Protein AF-A0A660WMC2-F1 (afdb_monomer)

Nearest PDB structures (foldseek):
  5noc-assembly1_B  TM=5.793E-01  e=1.669E+00  Bacillus subtilis subsp. subtilis str. 168
  3k28-assembly1_A  TM=4.060E-01  e=4.791E+00  Bacillus anthracis str. 'Ames Ancestor'
  3k28-assembly2_D  TM=3.415E-01  e=7.306E+00  Bacillus anthracis str. 'Ames Ancestor'
  3k28-assembly2_C  TM=3.395E-01  e=9.021E+00  Bacillus anthracis str. 'Ames Ancestor'

Solvent-accessible surface area (backbone atoms only — not comparable to full-atom values): 5643 Å² total; per-residue (Å²): 108,73,71,52,52,51,30,58,77,68,65,36,55,72,61,40,69,72,68,66,78,50,80,45,26,60,56,29,35,71,75,38,51,66,59,45,52,52,43,54,50,50,24,70,74,69,74,43,75,64,42,50,42,71,72,44,99,45,72,49,68,86,68,97,62,88,67,74,70,64,78,66,61,34,81,86,72,82,53,86,85,83,88,85,74,81,93,120

Structure (mmCIF, N/CA/C/O backbone):
data_AF-A0A660WMC2-F1
#
_entry.id   AF-A0A660WMC2-F1
#
loop_
_atom_site.group_PDB
_atom_site.id
_atom_site.type_symbol
_atom_site.label_atom_id
_atom_site.label_alt_id
_atom_site.label_comp_id
_atom_site.label_asym_id
_atom_site.label_entity_id
_atom_site.label_seq_id
_atom_site.pdbx_PDB_ins_code
_atom_site.Cartn_x
_atom_site.Cartn_y
_atom_site.Cartn_z
_atom_site.occupancy
_atom_site.B_iso_or_equiv
_atom_site.auth_seq_id
_atom_site.auth_comp_id
_atom_site.auth_asym_id
_atom_site.auth_atom_id
_atom_site.pdbx_PDB_model_num
ATOM 1 N N . ILE A 1 1 ? -4.513 -14.344 8.250 1.00 78.88 1 ILE A N 1
ATOM 2 C CA . ILE A 1 1 ? -5.887 -13.805 8.064 1.00 78.88 1 ILE A CA 1
ATOM 3 C C . ILE A 1 1 ? -6.577 -13.505 9.399 1.00 78.88 1 ILE A C 1
ATOM 5 O O . ILE A 1 1 ? -6.957 -12.360 9.569 1.00 78.88 1 ILE A O 1
ATOM 9 N N . LYS A 1 2 ? -6.688 -14.442 10.361 1.00 87.25 2 LYS A N 1
ATOM 10 C CA . LYS A 1 2 ? -7.358 -14.189 11.664 1.00 87.25 2 LYS A CA 1
ATOM 11 C C . LYS A 1 2 ? -6.875 -12.917 12.391 1.00 87.25 2 LYS A C 1
ATOM 13 O O . LYS A 1 2 ? -7.686 -12.042 12.652 1.00 87.25 2 LYS A O 1
ATOM 18 N N . ILE A 1 3 ? -5.561 -12.762 12.567 1.00 90.06 3 ILE A N 1
ATOM 19 C CA . ILE A 1 3 ? -4.950 -11.578 13.210 1.00 90.06 3 ILE A CA 1
ATOM 20 C C . ILE A 1 3 ? -5.239 -10.276 12.436 1.00 90.06 3 ILE A C 1
ATOM 22 O O . ILE A 1 3 ? -5.496 -9.232 13.023 1.00 90.06 3 ILE A O 1
ATOM 26 N N . LEU A 1 4 ? -5.241 -10.325 11.098 1.00 89.88 4 LEU A N 1
ATOM 27 C CA . LEU A 1 4 ? -5.581 -9.156 10.278 1.00 89.88 4 LEU A CA 1
ATOM 28 C C . LEU A 1 4 ? -7.034 -8.731 10.485 1.00 89.88 4 LEU A C 1
ATOM 30 O O . LEU A 1 4 ? -7.305 -7.541 10.586 1.00 89.88 4 LEU A O 1
ATOM 34 N N . ILE A 1 5 ? -7.950 -9.695 10.589 1.00 89.44 5 ILE A N 1
ATOM 35 C CA . ILE A 1 5 ? -9.363 -9.424 10.862 1.00 89.44 5 ILE A CA 1
ATOM 36 C C . ILE A 1 5 ? -9.539 -8.785 12.245 1.00 89.44 5 ILE A C 1
ATOM 38 O O . ILE A 1 5 ? -10.349 -7.873 12.382 1.00 89.44 5 ILE A O 1
ATOM 42 N N . GLU A 1 6 ? -8.793 -9.231 13.257 1.00 92.88 6 GLU A N 1
ATOM 43 C CA . GLU A 1 6 ? -8.819 -8.631 14.599 1.00 92.88 6 GLU A CA 1
ATOM 44 C C . GLU A 1 6 ? -8.393 -7.159 14.553 1.00 92.88 6 GLU A C 1
ATOM 46 O O . GLU A 1 6 ? -9.174 -6.288 14.932 1.00 92.88 6 GLU A O 1
ATOM 51 N N . PHE A 1 7 ? -7.240 -6.851 13.951 1.00 91.94 7 PHE A N 1
ATOM 52 C CA . PHE A 1 7 ? -6.801 -5.458 13.818 1.00 91.94 7 PHE A CA 1
ATOM 53 C C . PHE A 1 7 ? -7.725 -4.602 12.947 1.00 91.94 7 PHE A C 1
ATOM 55 O O . PHE A 1 7 ? -7.864 -3.408 13.202 1.00 91.94 7 PHE A O 1
ATOM 62 N N . MET A 1 8 ? -8.387 -5.191 11.945 1.00 88.81 8 MET A N 1
ATOM 63 C CA . MET A 1 8 ? -9.419 -4.496 11.171 1.00 88.81 8 MET A CA 1
ATOM 64 C C . MET A 1 8 ? -10.619 -4.109 12.038 1.00 88.81 8 MET A C 1
ATOM 66 O O . MET A 1 8 ? -11.087 -2.979 11.937 1.00 88.81 8 MET A O 1
ATOM 70 N N . LYS A 1 9 ? -11.099 -5.012 12.904 1.00 88.88 9 LYS A N 1
ATOM 71 C CA . LYS A 1 9 ? -12.207 -4.730 13.835 1.00 88.88 9 LYS A CA 1
ATOM 72 C C . LYS A 1 9 ? -11.844 -3.650 14.854 1.00 88.88 9 LYS A C 1
ATOM 74 O O . LYS A 1 9 ? -12.689 -2.838 15.204 1.00 88.88 9 LYS A O 1
ATOM 79 N N . GLU A 1 10 ? -10.591 -3.626 15.295 1.00 90.75 10 GLU A N 1
ATOM 80 C CA . GLU A 1 10 ? -10.065 -2.616 16.223 1.00 90.75 10 GLU A CA 1
ATOM 81 C C . GLU A 1 10 ? -9.738 -1.274 15.544 1.00 90.75 10 GLU A C 1
ATOM 83 O O . GLU A 1 10 ? -9.402 -0.301 16.219 1.00 90.75 10 GLU A O 1
ATOM 88 N N . GLY A 1 11 ? -9.778 -1.203 14.208 1.00 88.06 11 GLY A N 1
ATOM 89 C CA . GLY A 1 11 ? -9.326 -0.028 13.458 1.00 88.06 11 GLY A CA 1
ATOM 90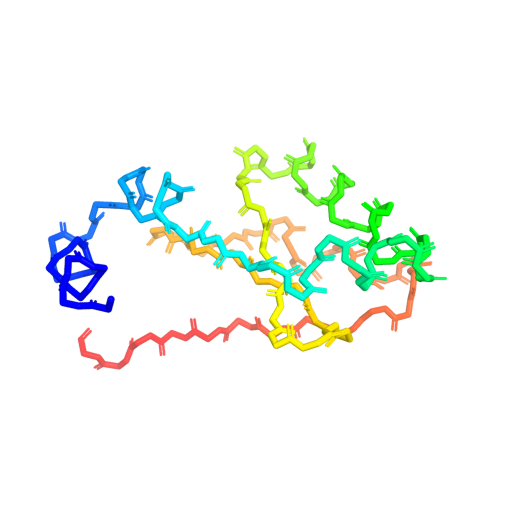 C C . GLY A 1 11 ? -7.822 0.247 13.600 1.00 88.06 11 GLY A C 1
ATOM 91 O O . GLY A 1 11 ? -7.368 1.375 13.382 1.00 88.06 11 GLY A O 1
ATOM 92 N N . ASN A 1 12 ? -7.026 -0.762 13.965 1.00 90.94 12 ASN A N 1
ATOM 93 C CA . ASN A 1 12 ? -5.595 -0.637 14.223 1.00 90.94 12 ASN A CA 1
ATOM 94 C C . ASN A 1 12 ? -4.778 -0.702 12.922 1.00 90.94 12 ASN A C 1
ATOM 96 O O . ASN A 1 12 ? -4.045 -1.657 12.650 1.00 90.94 12 ASN A O 1
ATOM 100 N N . ILE A 1 13 ? -4.897 0.348 12.104 1.00 89.31 13 ILE A N 1
ATOM 101 C CA . ILE A 1 13 ? -4.274 0.433 10.771 1.00 89.31 13 ILE A CA 1
ATOM 102 C C . ILE A 1 13 ? -2.760 0.223 10.829 1.00 89.31 13 ILE A C 1
ATOM 104 O O . ILE A 1 13 ? -2.210 -0.469 9.978 1.00 89.31 13 ILE A O 1
ATOM 108 N N . LYS A 1 14 ? -2.082 0.764 11.847 1.00 90.44 14 LYS A N 1
ATOM 109 C CA . LYS A 1 14 ? -0.627 0.617 11.996 1.00 90.44 14 LYS A CA 1
ATOM 110 C C . LYS A 1 14 ? -0.221 -0.852 12.117 1.00 90.44 14 LYS A C 1
ATOM 112 O O . LYS A 1 14 ? 0.774 -1.267 11.529 1.00 90.44 14 LYS A O 1
ATOM 117 N N . MET A 1 15 ? -0.991 -1.644 12.863 1.00 92.06 15 MET A N 1
ATOM 118 C CA . MET A 1 15 ? -0.729 -3.076 12.978 1.00 92.06 15 MET A CA 1
ATOM 119 C C . MET A 1 15 ? -1.090 -3.820 11.698 1.00 92.06 15 MET A C 1
ATOM 121 O O . MET A 1 15 ? -0.304 -4.659 11.264 1.00 92.06 15 MET A O 1
ATOM 125 N N . MET A 1 16 ? -2.199 -3.465 11.040 1.00 91.50 16 MET A N 1
ATOM 126 C CA . MET A 1 16 ? -2.549 -4.016 9.725 1.00 91.50 16 MET A CA 1
ATOM 127 C C . MET A 1 16 ? -1.409 -3.815 8.715 1.00 91.50 16 MET A C 1
ATOM 129 O O . MET A 1 16 ? -0.980 -4.762 8.061 1.00 91.50 16 MET A O 1
ATOM 133 N N . GLU A 1 17 ? -0.856 -2.605 8.648 1.00 90.88 17 GLU A N 1
ATOM 134 C CA . GLU A 1 17 ? 0.250 -2.244 7.757 1.00 90.88 17 GLU A CA 1
ATOM 135 C C . GLU A 1 17 ? 1.540 -3.043 7.999 1.00 90.88 17 GLU A C 1
ATOM 137 O O . GLU A 1 17 ? 2.381 -3.154 7.106 1.00 90.88 17 GLU A O 1
ATOM 142 N N . ASN A 1 18 ? 1.735 -3.569 9.208 1.00 90.44 18 ASN A N 1
ATOM 143 C CA . ASN A 1 18 ? 2.928 -4.334 9.567 1.00 90.44 18 ASN A CA 1
ATOM 144 C C . ASN A 1 18 ? 2.806 -5.826 9.262 1.00 90.44 18 ASN A C 1
ATOM 146 O O . ASN A 1 18 ? 3.824 -6.508 9.196 1.00 90.44 18 ASN A O 1
ATOM 150 N N . ILE A 1 19 ? 1.586 -6.330 9.080 1.00 91.31 19 ILE A N 1
ATOM 151 C CA . ILE A 1 19 ? 1.339 -7.760 8.860 1.00 91.31 19 ILE A CA 1
ATOM 152 C C . ILE A 1 19 ? 0.882 -8.079 7.436 1.00 91.31 19 ILE A C 1
ATOM 154 O O . ILE A 1 19 ? 0.947 -9.238 7.026 1.00 91.31 19 ILE A O 1
ATOM 158 N N . ILE A 1 20 ? 0.386 -7.088 6.684 1.00 90.50 20 ILE A N 1
ATOM 159 C CA . ILE A 1 20 ? 0.046 -7.280 5.274 1.00 90.50 20 ILE A CA 1
ATOM 160 C C . ILE A 1 20 ? 1.350 -7.448 4.499 1.00 90.50 20 ILE A C 1
ATOM 162 O O . ILE A 1 20 ? 2.185 -6.549 4.434 1.00 90.50 20 ILE A O 1
ATOM 166 N N . TYR A 1 21 ? 1.498 -8.614 3.884 1.00 87.50 21 TYR A N 1
ATOM 167 C CA . TYR A 1 21 ? 2.635 -8.950 3.046 1.00 87.50 21 TYR A CA 1
ATOM 168 C C . TYR A 1 21 ? 2.173 -9.813 1.876 1.00 87.50 21 TYR A C 1
ATOM 170 O O . TYR A 1 21 ? 1.312 -10.683 2.030 1.00 87.50 21 TYR A O 1
ATOM 178 N N . ASN A 1 22 ? 2.750 -9.571 0.701 1.00 88.25 22 ASN A N 1
ATOM 179 C CA . ASN A 1 22 ? 2.422 -10.292 -0.516 1.00 88.25 22 ASN A CA 1
ATOM 180 C C . ASN A 1 22 ? 3.698 -10.765 -1.217 1.00 88.25 22 ASN A C 1
ATOM 182 O O . ASN A 1 22 ? 4.373 -9.985 -1.886 1.00 88.25 22 ASN A O 1
ATOM 186 N N . LYS A 1 23 ? 3.968 -12.071 -1.127 1.00 88.88 23 LYS A N 1
ATOM 187 C CA . LYS A 1 23 ? 5.119 -12.713 -1.775 1.00 88.88 23 LYS A CA 1
ATOM 188 C C . LYS A 1 23 ? 5.097 -12.579 -3.305 1.00 88.88 23 LYS A C 1
ATOM 190 O O . LYS A 1 23 ? 6.146 -12.436 -3.921 1.00 88.88 23 LYS A O 1
ATOM 195 N N . LEU A 1 24 ? 3.915 -12.593 -3.931 1.00 90.06 24 LEU A N 1
ATOM 19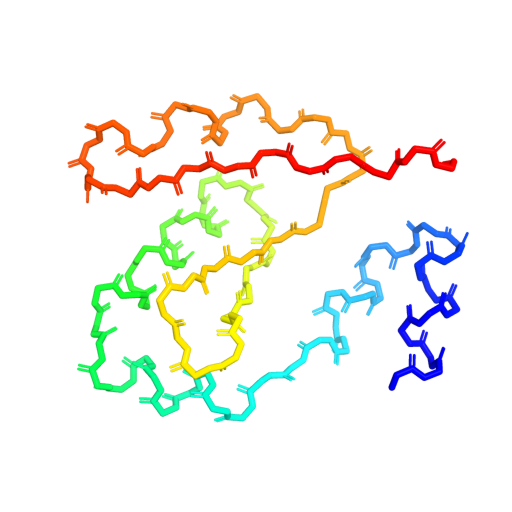6 C CA . LEU A 1 24 ? 3.785 -12.360 -5.377 1.00 90.06 24 LEU A CA 1
ATOM 197 C C . LEU A 1 24 ? 4.029 -10.892 -5.745 1.00 90.06 24 LEU A C 1
ATOM 199 O O . LEU A 1 24 ? 4.413 -10.602 -6.875 1.00 90.06 24 LEU A O 1
ATOM 203 N N . GLY A 1 25 ? 3.845 -9.978 -4.790 1.00 89.50 25 GLY A N 1
ATOM 204 C CA . GLY A 1 25 ? 4.119 -8.556 -4.962 1.00 89.50 25 GLY A CA 1
ATOM 205 C C . GLY A 1 25 ? 5.581 -8.291 -5.309 1.00 89.50 25 GLY A C 1
ATOM 206 O O . GLY A 1 25 ? 5.850 -7.537 -6.235 1.00 89.50 25 GLY A O 1
ATOM 207 N N . GLU A 1 26 ? 6.522 -8.971 -4.651 1.00 87.81 26 GLU A N 1
ATOM 208 C CA . GLU A 1 26 ? 7.957 -8.818 -4.936 1.00 87.81 26 GLU A CA 1
ATOM 209 C C . GLU A 1 26 ? 8.311 -9.227 -6.371 1.00 87.81 26 GLU A C 1
ATOM 211 O O . GLU A 1 26 ? 9.030 -8.517 -7.074 1.00 87.81 26 GLU A O 1
ATOM 216 N N . VAL A 1 27 ? 7.750 -10.349 -6.833 1.00 91.06 27 VAL A N 1
ATOM 217 C CA . VAL A 1 27 ? 7.930 -10.832 -8.210 1.00 91.06 27 VAL A CA 1
ATOM 218 C C . VAL A 1 27 ? 7.297 -9.857 -9.206 1.00 91.06 27 VAL A C 1
ATOM 220 O O . VAL A 1 27 ? 7.935 -9.470 -10.185 1.00 91.06 27 VAL A O 1
ATOM 223 N N . SER A 1 28 ? 6.068 -9.412 -8.929 1.00 90.81 28 SER A N 1
ATOM 224 C CA . SER A 1 28 ? 5.344 -8.430 -9.743 1.00 90.81 28 SER A CA 1
ATOM 225 C C . SER A 1 28 ? 6.137 -7.134 -9.911 1.00 90.81 28 SER A C 1
ATOM 227 O O . SER A 1 28 ? 6.183 -6.582 -11.005 1.00 90.81 28 SER A 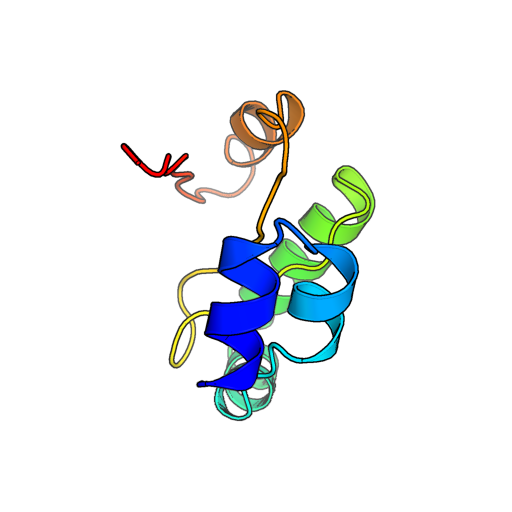O 1
ATOM 229 N N . GLU A 1 29 ? 6.771 -6.637 -8.852 1.00 90.81 29 GLU A N 1
ATOM 230 C CA . GLU A 1 29 ? 7.581 -5.416 -8.902 1.00 90.81 29 GLU A CA 1
ATOM 231 C C . GLU A 1 29 ? 8.896 -5.585 -9.664 1.00 90.81 29 GLU A C 1
ATOM 233 O O . GLU A 1 29 ? 9.403 -4.617 -10.236 1.00 90.81 29 GLU A O 1
ATOM 238 N N . GLY A 1 30 ? 9.451 -6.799 -9.680 1.00 89.88 30 GLY A N 1
ATOM 239 C CA . GLY A 1 30 ? 10.616 -7.130 -10.498 1.00 89.88 30 GLY A CA 1
ATOM 240 C C . GLY A 1 30 ? 10.303 -7.120 -11.995 1.00 89.88 30 GLY A C 1
ATOM 241 O O . GLY A 1 30 ? 11.117 -6.645 -12.787 1.00 89.88 30 GLY A O 1
ATOM 242 N N . ILE A 1 31 ? 9.117 -7.604 -12.375 1.00 92.25 31 ILE A N 1
ATOM 243 C CA . ILE A 1 31 ? 8.665 -7.678 -13.772 1.00 92.25 31 ILE A CA 1
ATOM 244 C C . ILE A 1 31 ? 8.148 -6.314 -14.254 1.00 92.25 31 ILE A C 1
ATOM 246 O O . ILE A 1 31 ? 8.553 -5.828 -15.310 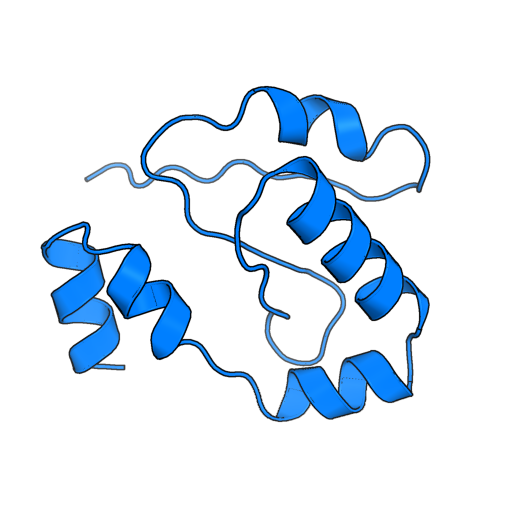1.00 92.25 31 ILE A O 1
ATOM 250 N N . TRP A 1 32 ? 7.279 -5.668 -13.474 1.00 90.44 32 TRP A N 1
ATOM 251 C CA . TRP A 1 32 ? 6.627 -4.408 -13.831 1.00 90.44 32 TRP A CA 1
ATOM 252 C C . TRP A 1 32 ? 7.122 -3.266 -12.947 1.00 90.44 32 TRP A C 1
ATOM 254 O O . TRP A 1 32 ? 6.510 -2.908 -11.938 1.00 90.44 32 TRP A O 1
ATOM 264 N N . LYS A 1 33 ? 8.224 -2.641 -13.373 1.00 90.31 33 LYS A N 1
ATOM 265 C CA . LYS A 1 33 ? 8.843 -1.513 -12.657 1.00 90.31 33 LYS 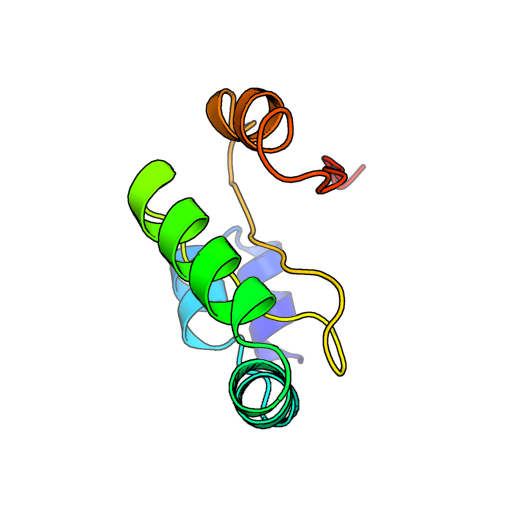A CA 1
ATOM 266 C C . LYS A 1 33 ? 7.881 -0.347 -12.417 1.00 90.31 33 LYS A C 1
ATOM 268 O O . LYS A 1 33 ? 7.963 0.292 -11.374 1.00 90.31 33 LYS A O 1
ATOM 273 N N . GLU A 1 34 ? 6.931 -0.118 -13.326 1.00 89.31 34 GLU A N 1
ATOM 274 C CA . GLU A 1 34 ? 5.928 0.943 -13.187 1.00 89.31 34 GLU A CA 1
ATOM 275 C C . GLU A 1 34 ? 5.073 0.777 -11.920 1.00 89.31 34 GLU A C 1
ATOM 277 O O . GLU A 1 34 ? 4.811 1.758 -11.228 1.00 89.31 34 GLU A O 1
ATOM 282 N N . ILE A 1 35 ? 4.705 -0.460 -11.559 1.00 89.50 35 ILE A N 1
ATOM 283 C CA . ILE A 1 35 ? 3.953 -0.744 -10.327 1.00 89.50 35 ILE A CA 1
ATOM 284 C C . ILE A 1 35 ? 4.771 -0.322 -9.104 1.00 89.50 35 ILE A C 1
ATOM 286 O O . ILE A 1 35 ? 4.250 0.339 -8.205 1.00 89.50 35 ILE A O 1
ATOM 290 N N . LYS A 1 36 ? 6.063 -0.666 -9.088 1.00 92.12 36 LYS A N 1
ATOM 291 C CA . LYS A 1 36 ? 6.980 -0.317 -7.998 1.00 92.12 36 LYS A CA 1
ATOM 292 C C . LYS A 1 36 ? 7.158 1.195 -7.876 1.00 92.12 36 LYS A C 1
ATOM 294 O O . LYS A 1 36 ? 7.081 1.743 -6.779 1.00 92.12 36 LYS A O 1
ATOM 299 N N . GLU A 1 37 ? 7.389 1.876 -8.995 1.00 91.38 37 GLU A N 1
ATOM 300 C CA . GLU A 1 37 ? 7.541 3.332 -9.029 1.00 91.38 37 GLU A CA 1
ATOM 301 C C . GLU A 1 37 ? 6.273 4.044 -8.567 1.00 91.38 37 GLU A C 1
ATOM 303 O O . GLU A 1 37 ? 6.347 4.971 -7.760 1.00 91.38 37 GLU A O 1
ATOM 308 N N . PHE A 1 38 ? 5.110 3.590 -9.043 1.00 89.69 38 PHE A N 1
ATOM 309 C CA . PHE A 1 38 ? 3.829 4.158 -8.654 1.00 89.69 38 PHE A CA 1
ATOM 310 C C . PHE A 1 38 ? 3.544 3.926 -7.169 1.00 89.69 38 PHE A C 1
ATOM 312 O O . PHE A 1 38 ? 3.147 4.861 -6.475 1.00 89.69 38 PHE A O 1
ATOM 319 N N . ARG A 1 39 ? 3.837 2.729 -6.642 1.00 91.69 39 ARG A N 1
ATOM 320 C CA . ARG A 1 39 ? 3.738 2.451 -5.205 1.00 91.69 39 ARG A CA 1
ATOM 321 C C . ARG A 1 39 ? 4.607 3.408 -4.392 1.00 91.69 39 ARG A C 1
ATOM 323 O O . ARG A 1 39 ? 4.085 4.090 -3.519 1.00 91.69 39 ARG A O 1
ATOM 330 N N . ILE A 1 40 ? 5.901 3.510 -4.703 1.00 92.62 40 ILE A N 1
ATOM 331 C CA . ILE A 1 40 ? 6.838 4.385 -3.975 1.00 92.62 40 ILE A CA 1
ATOM 332 C C . ILE A 1 40 ? 6.398 5.852 -4.050 1.00 92.62 40 ILE A C 1
ATOM 334 O O . ILE A 1 40 ? 6.488 6.576 -3.059 1.00 92.62 40 ILE A O 1
ATOM 338 N N . TYR A 1 41 ? 5.919 6.305 -5.211 1.00 89.94 41 TYR A N 1
ATOM 339 C CA . TYR A 1 41 ? 5.365 7.649 -5.369 1.00 89.94 41 TYR A CA 1
ATOM 340 C C . TYR A 1 41 ? 4.174 7.882 -4.429 1.00 89.94 41 TYR A C 1
ATOM 342 O O . TYR A 1 41 ? 4.152 8.879 -3.708 1.00 89.94 41 TYR A O 1
ATOM 350 N N . MET A 1 42 ? 3.218 6.950 -4.389 1.00 88.69 42 MET A N 1
ATOM 351 C CA . MET A 1 42 ? 2.041 7.053 -3.524 1.00 88.69 42 MET A CA 1
ATOM 352 C C . MET A 1 42 ? 2.405 7.001 -2.037 1.00 88.69 42 MET A C 1
ATOM 354 O O . MET A 1 42 ? 1.850 7.768 -1.249 1.00 88.69 42 MET A O 1
ATOM 358 N N . GLU A 1 43 ? 3.370 6.165 -1.648 1.00 91.62 43 GLU A N 1
ATOM 359 C CA . GLU A 1 43 ? 3.871 6.104 -0.269 1.00 91.62 43 GLU A CA 1
ATOM 360 C C . GLU A 1 43 ? 4.516 7.427 0.155 1.00 91.62 43 GLU A C 1
ATOM 362 O O . GLU A 1 43 ? 4.210 7.947 1.226 1.00 91.62 43 GLU A O 1
ATOM 367 N N . LYS A 1 44 ? 5.349 8.025 -0.708 1.00 90.31 44 LYS A N 1
ATOM 368 C CA . LYS A 1 44 ? 5.962 9.339 -0.450 1.00 90.31 44 LYS A CA 1
ATOM 369 C C . LYS A 1 44 ? 4.933 10.459 -0.364 1.00 90.31 44 LYS A C 1
ATOM 371 O O . LYS A 1 44 ? 5.068 11.333 0.482 1.00 90.31 44 LYS A O 1
ATOM 376 N N . LYS A 1 45 ? 3.929 10.439 -1.243 1.00 86.00 45 LYS A N 1
ATOM 377 C CA . LYS A 1 45 ? 2.892 11.473 -1.303 1.00 86.00 45 LYS A CA 1
ATOM 378 C C . LYS A 1 45 ? 1.987 11.443 -0.074 1.00 86.00 45 LYS A C 1
ATOM 380 O O . LYS A 1 45 ? 1.687 12.482 0.482 1.00 86.00 45 LYS A O 1
ATOM 385 N N . THR A 1 46 ? 1.579 10.252 0.354 1.00 86.19 46 THR A N 1
ATOM 386 C CA . THR A 1 46 ? 0.541 10.088 1.387 1.00 86.19 46 THR A CA 1
ATOM 387 C C . THR A 1 46 ? 1.083 9.777 2.782 1.00 86.19 46 THR A C 1
ATOM 389 O O . THR A 1 46 ? 0.327 9.796 3.753 1.00 86.19 46 THR A O 1
ATOM 392 N N . GLY A 1 47 ? 2.357 9.391 2.892 1.00 87.81 47 GLY A N 1
ATOM 393 C CA . GLY A 1 47 ? 2.938 8.874 4.132 1.00 87.81 47 GLY A CA 1
ATOM 394 C C . GLY A 1 47 ? 2.366 7.521 4.582 1.00 87.81 47 GLY A C 1
ATOM 395 O O . GLY A 1 47 ? 2.585 7.122 5.726 1.00 87.81 47 GLY A O 1
ATOM 396 N N . LYS A 1 48 ? 1.614 6.815 3.726 1.00 89.25 48 LYS A N 1
ATOM 397 C CA . LYS A 1 48 ? 1.042 5.488 4.009 1.00 89.25 48 LYS A CA 1
ATOM 398 C C . LYS A 1 48 ? 1.782 4.382 3.292 1.00 89.25 48 LYS A C 1
ATOM 400 O O . LYS A 1 48 ? 2.333 4.615 2.224 1.00 89.25 48 LYS A O 1
ATOM 405 N N . LYS A 1 49 ? 1.726 3.162 3.834 1.00 92.06 49 LYS A N 1
ATOM 406 C CA . LYS A 1 49 ? 2.187 1.976 3.102 1.00 92.06 49 LYS A CA 1
ATOM 407 C C . LYS A 1 49 ? 1.168 1.579 2.044 1.00 92.06 49 LYS A C 1
ATOM 409 O O . LYS A 1 49 ? -0.037 1.601 2.304 1.00 92.06 49 LYS A O 1
ATOM 414 N N . PHE A 1 50 ? 1.652 1.175 0.877 1.00 92.75 50 PHE A N 1
ATOM 415 C CA . PHE A 1 50 ? 0.827 0.598 -0.177 1.00 92.75 50 PHE A CA 1
ATOM 416 C C . PHE A 1 50 ? 1.233 -0.852 -0.421 1.00 92.75 50 PHE A C 1
ATOM 418 O O . PHE A 1 50 ? 2.390 -1.232 -0.279 1.00 92.75 50 PHE A O 1
ATOM 425 N N . PHE A 1 51 ? 0.265 -1.671 -0.810 1.00 93.94 51 PHE A N 1
ATOM 426 C CA . PHE A 1 51 ? 0.435 -3.109 -0.971 1.00 93.94 51 PHE A CA 1
ATOM 427 C C . PHE A 1 51 ? -0.006 -3.528 -2.364 1.00 93.94 51 PHE A C 1
ATOM 429 O O . PHE A 1 51 ? -1.009 -3.031 -2.877 1.00 93.94 51 PHE A O 1
ATOM 436 N N . ILE A 1 52 ? 0.720 -4.467 -2.969 1.00 94.12 52 ILE A N 1
ATOM 437 C CA . ILE A 1 52 ? 0.319 -5.069 -4.241 1.00 94.12 52 ILE A CA 1
ATOM 438 C C . ILE A 1 52 ? -0.847 -6.028 -3.996 1.00 94.12 52 ILE A C 1
ATOM 440 O O . ILE A 1 52 ? -0.758 -6.897 -3.125 1.00 94.12 52 ILE A O 1
ATOM 444 N N . SER A 1 53 ? -1.920 -5.903 -4.776 1.00 91.94 53 SER A N 1
ATOM 445 C CA . SER A 1 53 ? -3.029 -6.861 -4.758 1.00 91.94 53 SER A CA 1
ATOM 446 C C . SER A 1 53 ? -2.727 -8.065 -5.653 1.00 91.94 53 SER A C 1
ATOM 448 O O . SER A 1 53 ? -2.350 -7.900 -6.813 1.00 91.94 53 SER A O 1
ATOM 450 N N . GLY A 1 54 ? -2.899 -9.281 -5.126 1.00 89.94 54 GLY A N 1
ATOM 451 C CA . GLY A 1 54 ? -2.743 -10.521 -5.894 1.00 89.94 54 GLY A CA 1
ATOM 452 C C . GLY A 1 54 ? -1.380 -10.629 -6.586 1.00 89.94 54 GLY A C 1
ATOM 453 O O . GLY A 1 54 ? -0.341 -10.473 -5.952 1.00 89.94 54 GLY A O 1
ATOM 454 N N . SER A 1 55 ? -1.380 -10.893 -7.891 1.00 90.31 55 SER A N 1
ATOM 455 C CA . SER A 1 55 ? -0.164 -10.982 -8.707 1.00 90.31 55 SER A CA 1
ATOM 456 C C . SER A 1 55 ? 0.283 -9.651 -9.324 1.00 90.31 55 SER A C 1
ATOM 458 O O . SER A 1 55 ? 1.183 -9.674 -10.155 1.00 90.31 55 SER A O 1
ATOM 460 N N . GLY A 1 56 ? -0.343 -8.517 -8.987 1.00 88.81 56 GLY A N 1
ATOM 461 C CA . GLY A 1 56 ? -0.052 -7.218 -9.602 1.00 88.81 56 GLY A CA 1
ATOM 462 C C . GLY A 1 56 ? -1.276 -6.529 -10.206 1.00 88.81 56 GLY A C 1
ATOM 463 O O . GLY A 1 56 ? -2.417 -6.938 -10.005 1.00 88.81 56 GLY A O 1
ATOM 464 N N . GLY A 1 57 ? -1.035 -5.443 -10.944 1.00 85.31 57 GLY A N 1
ATOM 465 C CA . GLY A 1 57 ? -2.067 -4.674 -11.657 1.00 85.31 57 GLY A CA 1
ATOM 466 C C . GLY A 1 57 ? -2.879 -3.701 -10.795 1.00 85.31 57 GLY A C 1
ATOM 467 O O . GLY A 1 57 ? -3.518 -2.802 -11.334 1.00 85.31 57 GLY A O 1
ATOM 468 N N . ALA A 1 58 ? -2.821 -3.824 -9.468 1.00 90.56 58 ALA A N 1
ATOM 469 C CA . ALA A 1 58 ? -3.405 -2.862 -8.542 1.00 90.56 58 ALA A CA 1
ATOM 470 C C . ALA A 1 58 ? -2.572 -2.745 -7.262 1.00 90.56 58 ALA A C 1
ATOM 472 O O . ALA A 1 58 ? -2.016 -3.732 -6.767 1.00 90.56 58 ALA A O 1
ATOM 473 N N . ILE A 1 59 ? -2.547 -1.536 -6.703 1.00 92.50 59 ILE A N 1
ATOM 474 C CA . ILE A 1 59 ? -2.033 -1.266 -5.362 1.00 92.50 59 ILE A CA 1
ATOM 475 C C . ILE A 1 59 ? -3.168 -0.772 -4.474 1.00 92.50 59 ILE A C 1
ATOM 477 O O . ILE A 1 59 ? -4.095 -0.118 -4.953 1.00 92.50 59 ILE A O 1
ATOM 481 N N . PHE A 1 60 ? -3.098 -1.068 -3.183 1.00 92.75 60 PHE A N 1
ATOM 482 C CA . PHE A 1 60 ? -4.086 -0.606 -2.217 1.00 92.75 60 PHE A CA 1
ATOM 483 C C . PHE A 1 60 ? -3.429 -0.163 -0.915 1.00 92.75 60 PHE A C 1
ATOM 485 O O . PHE A 1 60 ? -2.320 -0.576 -0.583 1.00 92.75 60 PHE A O 1
ATOM 492 N N . SER A 1 61 ? -4.134 0.679 -0.172 1.00 92.31 61 SER A N 1
ATOM 493 C CA . SER A 1 61 ? -3.771 1.095 1.177 1.00 92.31 61 SER A CA 1
ATOM 494 C C . SER A 1 61 ? -5.049 1.315 1.985 1.00 92.31 61 SER A C 1
ATOM 496 O O . SER A 1 61 ? -6.139 1.421 1.416 1.00 92.31 61 SER A O 1
ATOM 498 N N . VAL A 1 62 ? -4.926 1.334 3.309 1.00 89.50 62 VAL A N 1
ATOM 499 C CA . VAL A 1 62 ? -6.052 1.480 4.235 1.00 89.50 62 VAL A CA 1
ATOM 500 C C . VAL A 1 62 ? -5.919 2.807 4.966 1.00 89.50 62 VAL A C 1
ATOM 502 O O . VAL A 1 62 ? -4.895 3.099 5.581 1.00 89.50 62 VAL A O 1
ATOM 505 N N . PHE A 1 63 ? -6.984 3.603 4.922 1.00 85.94 63 PHE A N 1
ATOM 506 C CA . PHE A 1 63 ? -7.051 4.908 5.568 1.00 85.94 63 PHE A CA 1
ATOM 507 C C . PHE A 1 63 ? -8.162 4.921 6.613 1.00 85.94 63 PHE A C 1
ATOM 509 O O . PHE A 1 63 ? -9.210 4.310 6.416 1.00 85.94 63 PHE A O 1
ATOM 516 N N . LYS A 1 64 ? -7.928 5.638 7.717 1.00 83.06 64 LYS A N 1
ATOM 517 C CA . LYS A 1 64 ? -8.959 5.890 8.735 1.00 83.06 64 LYS A CA 1
ATOM 518 C C . LYS A 1 64 ? -9.947 6.952 8.258 1.00 83.06 64 LYS A C 1
ATOM 520 O O . LYS A 1 64 ? -11.143 6.844 8.491 1.00 83.06 64 LYS A O 1
ATOM 525 N N . GLU A 1 65 ? -9.425 7.961 7.573 1.00 81.56 65 GLU A N 1
ATOM 526 C CA . GLU A 1 65 ? -10.164 9.107 7.055 1.00 81.56 65 GLU A CA 1
ATOM 527 C C . GLU A 1 65 ? -10.046 9.157 5.534 1.00 81.56 65 GLU A C 1
ATOM 529 O O . GLU A 1 65 ? -9.185 8.505 4.943 1.00 81.56 65 GLU A O 1
ATOM 534 N N . LYS A 1 66 ? -10.933 9.909 4.878 1.00 78.75 66 LYS A N 1
ATOM 535 C CA . LYS A 1 66 ? -10.926 10.009 3.419 1.00 78.75 66 LYS A CA 1
ATOM 536 C C . LYS A 1 66 ? -9.625 10.690 2.962 1.00 78.75 66 LYS A C 1
ATOM 538 O O . LYS A 1 66 ? -9.406 11.840 3.324 1.00 78.75 66 LYS A O 1
ATOM 543 N N .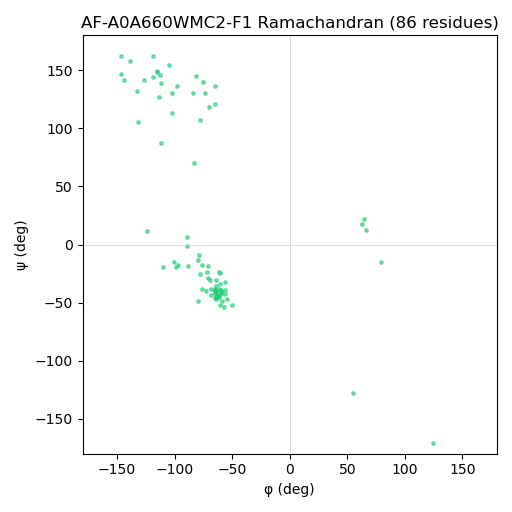 PRO A 1 67 ? -8.795 10.038 2.134 1.00 74.50 67 PRO A N 1
ATOM 544 C CA . PRO A 1 67 ? -7.575 10.659 1.645 1.00 74.50 67 PRO A CA 1
ATOM 545 C C . PRO A 1 67 ? -7.903 11.640 0.512 1.00 74.50 67 PRO A C 1
ATOM 547 O O . PRO A 1 67 ? -8.239 11.225 -0.600 1.00 74.50 67 PRO A O 1
ATOM 550 N N . GLU A 1 68 ? -7.820 12.942 0.788 1.00 67.44 68 GLU A N 1
ATOM 551 C CA . GLU A 1 68 ? -8.122 14.002 -0.188 1.00 67.44 68 GLU A CA 1
ATOM 552 C C . GLU A 1 68 ? -7.134 14.002 -1.370 1.00 67.44 68 GLU A C 1
ATOM 554 O O . GLU A 1 68 ? -7.534 14.133 -2.526 1.00 67.44 68 GLU A O 1
ATOM 559 N N . GLU A 1 69 ? -5.852 13.733 -1.108 1.00 63.47 69 GLU A N 1
ATOM 560 C CA . GLU A 1 69 ? -4.759 13.833 -2.089 1.00 63.47 69 GLU A CA 1
ATOM 561 C C . GLU A 1 69 ? -4.690 12.674 -3.105 1.00 63.47 69 GLU A C 1
ATOM 563 O O . GLU A 1 69 ? -4.062 12.795 -4.164 1.00 63.47 69 GLU A O 1
ATOM 568 N N . ILE A 1 70 ? -5.338 11.540 -2.812 1.00 63.44 70 ILE A N 1
ATOM 569 C CA . ILE A 1 70 ? -5.300 10.332 -3.662 1.00 63.44 70 ILE A CA 1
ATOM 570 C C . ILE A 1 70 ? -6.211 10.468 -4.878 1.00 63.44 70 ILE A C 1
ATOM 572 O O . ILE A 1 70 ? -5.947 9.866 -5.917 1.00 63.44 70 ILE A O 1
ATOM 576 N N . LEU A 1 71 ? -7.252 11.296 -4.783 1.00 59.72 71 LEU A N 1
ATOM 577 C CA . LEU A 1 71 ? -8.162 11.554 -5.898 1.00 59.72 71 LEU A CA 1
ATOM 578 C C . LEU A 1 71 ? -7.499 12.388 -7.010 1.00 59.72 71 LEU A C 1
ATOM 580 O O . LEU A 1 71 ? -7.953 12.340 -8.148 1.00 59.72 71 LEU A O 1
ATOM 584 N N . LEU A 1 72 ? -6.397 13.086 -6.706 1.00 53.22 72 LEU A N 1
ATOM 585 C CA . LEU A 1 72 ? -5.684 13.978 -7.631 1.00 53.22 72 LEU A CA 1
ATOM 586 C C . LEU A 1 72 ? -4.446 13.334 -8.285 1.00 53.22 72 LEU A C 1
ATOM 588 O O . LEU A 1 72 ? -3.966 13.805 -9.309 1.00 53.22 72 LEU A O 1
ATOM 592 N N . ALA A 1 73 ? -3.912 12.253 -7.710 1.00 56.72 73 ALA A N 1
ATOM 593 C CA . ALA A 1 73 ? -2.708 11.564 -8.189 1.00 56.72 73 ALA A CA 1
ATOM 594 C C . ALA A 1 73 ? -2.808 10.799 -9.536 1.00 56.72 73 ALA A C 1
ATOM 596 O O . ALA A 1 73 ? -1.788 10.706 -10.219 1.00 56.72 73 ALA A O 1
ATOM 597 N N . PRO A 1 74 ? -3.956 10.230 -9.963 1.00 57.12 74 PRO A N 1
ATOM 598 C CA . PRO A 1 74 ? -3.971 9.356 -11.141 1.00 57.12 74 PRO A CA 1
ATOM 599 C C . PRO A 1 74 ? -3.962 10.097 -12.487 1.00 57.12 74 PRO A C 1
ATOM 601 O O . PRO A 1 74 ? -3.706 9.472 -13.520 1.00 57.12 74 PRO A O 1
ATOM 604 N N . GLY A 1 75 ? -4.211 11.413 -12.483 1.00 51.56 75 GLY A N 1
ATOM 605 C CA . G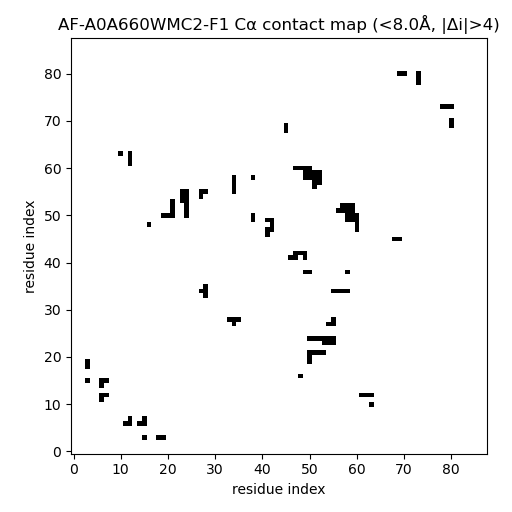LY A 1 75 ? -4.367 12.229 -13.693 1.00 51.56 75 GLY A CA 1
ATOM 606 C C . GLY A 1 75 ? -3.133 12.284 -14.599 1.00 51.56 75 GLY A C 1
ATOM 607 O O . GLY A 1 75 ? -3.279 12.475 -15.800 1.00 51.56 75 GLY A O 1
ATOM 608 N N . GLU A 1 76 ? -1.932 12.043 -14.064 1.00 54.75 76 GLU A N 1
ATOM 609 C CA . GLU A 1 76 ? -0.677 12.153 -14.82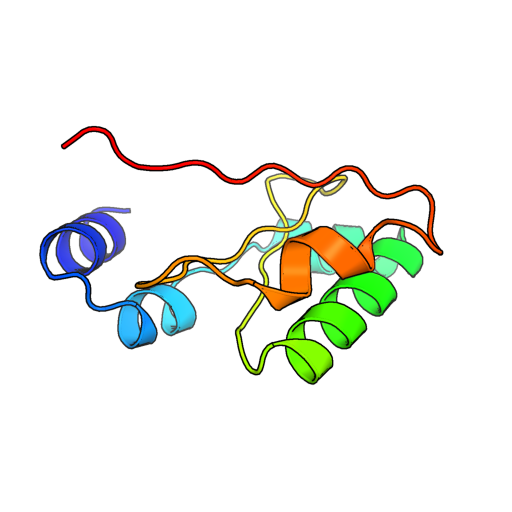7 1.00 54.75 76 GLU A CA 1
ATOM 610 C C . GLU A 1 76 ? -0.148 10.814 -15.372 1.00 54.75 76 GLU A C 1
ATOM 612 O O . GLU A 1 76 ? 0.678 10.811 -16.281 1.00 54.75 76 GLU A O 1
ATOM 617 N N . ARG A 1 77 ? -0.606 9.660 -14.855 1.00 62.94 77 ARG A N 1
ATOM 618 C CA . ARG A 1 77 ? -0.003 8.342 -15.169 1.00 62.94 77 ARG A CA 1
ATOM 619 C C . ARG A 1 77 ? -0.961 7.280 -15.736 1.00 62.94 77 ARG A C 1
ATOM 621 O O . ARG A 1 77 ? -0.572 6.127 -15.834 1.00 62.94 77 ARG A O 1
ATOM 628 N N . LYS A 1 78 ? -2.192 7.626 -16.143 1.00 74.75 78 LYS A N 1
ATOM 629 C CA . LYS A 1 78 ? -3.222 6.671 -16.646 1.00 74.75 78 LYS A CA 1
ATOM 630 C C . LYS A 1 78 ? -3.693 5.617 -15.625 1.00 74.75 78 LYS A C 1
ATOM 632 O O . LYS A 1 78 ? -4.305 4.619 -16.006 1.00 74.75 78 LYS A O 1
ATOM 637 N N . TRP A 1 79 ? -3.456 5.827 -14.333 1.00 81.31 79 TRP A N 1
ATOM 638 C CA . TRP A 1 79 ? -3.943 4.920 -13.293 1.00 81.31 79 TRP A CA 1
ATOM 639 C C . TRP A 1 79 ? -5.408 5.229 -12.972 1.00 81.31 79 TRP A C 1
ATOM 641 O O . TRP A 1 79 ? -5.837 6.379 -13.016 1.00 81.31 79 TRP A O 1
ATOM 651 N N . LYS A 1 80 ? -6.200 4.205 -12.656 1.00 84.12 80 LYS A N 1
ATOM 652 C CA . LYS A 1 80 ? -7.566 4.381 -12.141 1.00 84.12 80 LYS A CA 1
ATOM 653 C C . LYS A 1 80 ? -7.533 4.269 -10.624 1.00 84.12 80 LYS A C 1
ATOM 655 O O . LYS A 1 80 ? -6.874 3.374 -10.098 1.00 84.12 80 LYS A O 1
ATOM 660 N N . SER A 1 81 ? -8.243 5.152 -9.928 1.00 84.44 81 SER A N 1
ATOM 661 C CA . SER A 1 81 ? -8.387 5.090 -8.473 1.00 84.44 81 SER A CA 1
ATOM 662 C C . SER A 1 81 ? -9.823 4.771 -8.079 1.00 84.44 81 SER A C 1
ATOM 664 O O . SER A 1 81 ? -10.782 5.185 -8.728 1.00 84.44 81 SER A O 1
ATOM 666 N N . PHE A 1 82 ? -9.955 4.021 -6.989 1.00 86.00 82 PHE A N 1
ATOM 667 C CA . PHE A 1 82 ? -11.232 3.675 -6.385 1.00 86.00 82 PHE A CA 1
ATOM 668 C C . PHE A 1 82 ? -11.128 3.929 -4.888 1.00 86.00 82 PHE A C 1
ATOM 670 O O . PHE A 1 82 ? -10.167 3.501 -4.248 1.00 86.00 82 PHE A O 1
ATOM 677 N N . LEU A 1 83 ? -12.119 4.618 -4.328 1.00 87.00 83 LEU A N 1
ATOM 678 C CA . LEU A 1 83 ? -12.276 4.737 -2.886 1.00 87.00 83 LEU A CA 1
ATOM 679 C C . LEU A 1 83 ? -13.380 3.778 -2.452 1.00 87.00 83 LEU A C 1
ATOM 681 O O . LEU A 1 83 ? -14.545 3.978 -2.793 1.00 87.00 83 LEU A O 1
ATOM 685 N N . VAL A 1 84 ? -13.008 2.754 -1.693 1.00 85.25 84 VAL A N 1
ATOM 686 C CA . VAL A 1 84 ? -13.950 1.782 -1.138 1.00 85.25 84 VAL A CA 1
ATOM 687 C C . VAL A 1 84 ? -14.170 2.110 0.332 1.00 85.25 84 VAL A C 1
ATOM 689 O O . VAL A 1 84 ? -13.212 2.303 1.078 1.00 85.25 84 VAL A O 1
ATOM 692 N N . LYS A 1 85 ? -15.435 2.182 0.745 1.00 84.19 85 LYS A N 1
ATOM 693 C CA . LYS A 1 85 ? -15.825 2.345 2.146 1.00 84.19 85 LYS A CA 1
ATOM 694 C C . LYS A 1 85 ? -16.501 1.071 2.628 1.00 84.19 85 LYS A C 1
ATOM 696 O O . LYS A 1 85 ? -17.308 0.493 1.904 1.00 84.19 85 LYS A O 1
ATOM 701 N N . SER A 1 86 ? -16.178 0.661 3.850 1.00 75.31 86 SER A N 1
ATOM 702 C CA . SER A 1 86 ? -17.014 -0.295 4.576 1.00 75.31 86 SER A CA 1
ATOM 703 C C . SER A 1 86 ? -18.365 0.364 4.859 1.00 75.31 86 SER A C 1
ATOM 705 O O . SER A 1 86 ? -18.399 1.537 5.227 1.00 75.31 86 SER A O 1
ATOM 707 N N . LEU A 1 87 ? -19.456 -0.374 4.656 1.00 71.88 87 LEU A N 1
ATOM 708 C CA . LEU A 1 87 ? -20.816 0.061 5.001 1.00 71.88 87 LEU A CA 1
ATOM 709 C C . LEU A 1 87 ? -21.211 -0.315 6.440 1.00 71.88 87 LEU A C 1
ATOM 711 O O . LEU A 1 87 ? -22.321 0.004 6.856 1.00 71.88 87 LEU A O 1
ATOM 715 N N . ASN A 1 88 ? -20.316 -0.996 7.161 1.00 57.69 88 ASN A N 1
ATOM 716 C CA . ASN A 1 88 ? -20.490 -1.389 8.560 1.00 57.69 88 ASN A CA 1
ATOM 717 C C . ASN A 1 88 ? -19.991 -0.309 9.511 1.00 57.69 88 ASN A C 1
ATOM 719 O O . ASN A 1 88 ? -18.877 0.203 9.238 1.00 57.69 88 ASN A O 1
#

Foldseek 3Di:
DVVLVVCVVVVVQVVNQVPDDDPLQVVLCVVDVVQVVLQVVCCVVQVFHWDADDNHPDIDGDDPDDDPVVVVPCVPPVDDDDDDDDPD

Secondary structure (DSSP, 8-state):
-HHHHHHHHTT-HHHHHHH---HHHHHHHHH-HHHHHHHHHHHHHHSS--EE-TTSS-EE---SS--TGGGTGGGGTT----------

pLDDT: mean 84.67, std 10.77, range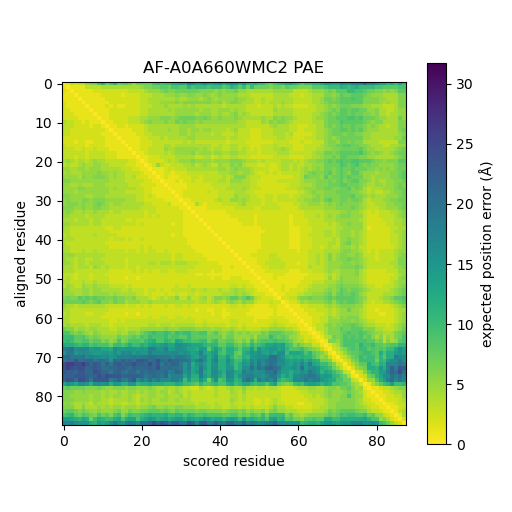 [51.56, 94.12]

Radius of gyration: 13.42 Å; Cα contacts (8 Å, |Δi|>4): 71; chains: 1; bounding box: 31×28×33 Å

Mean predicted aligned error: 5.33 Å

Sequence (88 aa):
IKILIEFMKEGNIKMMENIIYNKLGEVSEGIWKEIKEFRIYMEKKTGKKFFISGSGGAIFSVFKEKPEEILLAPGERKWKSFLVKSLN